Protein AF-A0A7L3HE00-F1 (afdb_monomer)

Radius of gyration: 32.32 Å; Cα contacts (8 Å, |Δi|>4): 26; chains: 1; bounding box: 76×16×96 Å

Mean predicted aligned error: 10.39 Å

pLDDT: mean 85.68, std 17.12, range [41.75, 98.38]

Foldseek 3Di:
DVLVVVVVVLVVVVVVLVVVVVVLVCVVVVVDPCPDDDPVNSVVVVVVSVVVVVVSVVVNVVSVVVVVVVVVVVVVVVVVVVVVVVVVVVVVVVVPPPDDPPPDDDD

Sequence (107 aa):
QAVQRQLEELEERQRALEIFGVELERELRGEADSGTKDENQMLHEWFELVMEKNKLMRYESELLIIAQELELEDHQSRLEQKLREKMAIDGESKGTVCSSPQGQTVP

Organism: NCBI:txid245048

Nearest PDB structures (foldseek):
  6nct-assembly1_B  TM=4.284E-01  e=5.347E+00  Homo sapiens

Secondary structure (DSSP, 8-state):
-HHHHHHHHHHHHHHHHHHHHHHHHHHHTT-SS-TT--HHHHHHHHHHHHHHHHHHHHHHHHHHHHHHHHHHHHHHHHHHHHHHHHHHHHHHHHHSSS---------

InterPro domains:
  IPR022735 bMERB domain [PF12130] (3-94)
  IPR022735 bMERB domain [PS51848] (1-107)
  IPR022735 bMERB domain [SM01203] (1-102)
  IPR050540 F-actin Monooxygenase Mical [PTHR23167] (1-92)

Structure (mmCIF, N/CA/C/O backbone):
data_AF-A0A7L3HE00-F1
#
_entry.id   AF-A0A7L3HE00-F1
#
loop_
_atom_site.group_PDB
_atom_site.id
_atom_site.type_symbol
_atom_site.label_atom_id
_atom_site.label_alt_id
_atom_site.label_comp_id
_atom_site.label_asym_id
_atom_site.label_entity_id
_atom_site.label_seq_id
_atom_site.pdbx_PDB_ins_code
_atom_site.Cartn_x
_atom_site.Cartn_y
_atom_site.Cartn_z
_atom_site.occupancy
_atom_site.B_iso_or_equiv
_atom_site.auth_seq_id
_atom_site.auth_comp_id
_atom_site.auth_asym_id
_atom_site.auth_atom_id
_atom_site.pdbx_PDB_model_num
ATOM 1 N N . GLN A 1 1 ? 0.112 -5.963 -14.434 1.00 73.81 1 GLN A N 1
ATOM 2 C CA . GLN A 1 1 ? -1.277 -6.449 -14.237 1.00 73.81 1 GLN A CA 1
ATOM 3 C C . GLN A 1 1 ? -1.487 -7.092 -12.866 1.00 73.81 1 GLN A C 1
ATOM 5 O O . GLN A 1 1 ? -2.434 -6.705 -12.201 1.00 73.81 1 GLN A O 1
ATOM 10 N N . ALA A 1 2 ? -0.627 -8.012 -12.405 1.00 90.38 2 ALA A N 1
ATOM 11 C CA . ALA A 1 2 ? -0.778 -8.623 -11.075 1.00 90.38 2 ALA A CA 1
ATOM 12 C C . ALA A 1 2 ? -0.530 -7.644 -9.907 1.00 90.38 2 ALA A C 1
ATOM 14 O O . ALA A 1 2 ? -1.353 -7.581 -9.003 1.00 90.38 2 ALA A O 1
ATOM 15 N N . VAL A 1 3 ? 0.541 -6.840 -9.970 1.00 93.31 3 VAL A N 1
ATOM 16 C CA . VAL A 1 3 ? 0.879 -5.851 -8.923 1.00 93.31 3 VAL A CA 1
ATOM 17 C C . VAL A 1 3 ? -0.232 -4.814 -8.747 1.00 93.31 3 VAL A C 1
ATOM 19 O O . VAL A 1 3 ? -0.674 -4.577 -7.633 1.00 93.31 3 VAL A O 1
ATOM 22 N N . GLN A 1 4 ? -0.761 -4.275 -9.852 1.00 93.19 4 GLN A N 1
ATOM 23 C CA . GLN A 1 4 ? -1.864 -3.310 -9.806 1.00 93.19 4 GLN A CA 1
ATOM 24 C C . GLN A 1 4 ? -3.113 -3.885 -9.126 1.00 93.19 4 GLN A C 1
ATOM 26 O O . GLN A 1 4 ? -3.697 -3.243 -8.265 1.00 93.19 4 GLN A O 1
ATOM 31 N N . ARG A 1 5 ? -3.481 -5.128 -9.457 1.00 96.19 5 ARG A N 1
ATOM 32 C CA . ARG A 1 5 ? -4.606 -5.810 -8.810 1.00 96.19 5 ARG A CA 1
ATOM 33 C C . ARG A 1 5 ? -4.373 -6.010 -7.309 1.00 96.19 5 ARG A C 1
ATOM 35 O O . ARG A 1 5 ? -5.309 -5.901 -6.528 1.00 96.19 5 ARG A O 1
ATOM 42 N N . GLN A 1 6 ? -3.143 -6.328 -6.905 1.00 96.69 6 GLN A N 1
ATOM 43 C CA . GLN A 1 6 ? -2.805 -6.485 -5.490 1.00 96.69 6 GLN A CA 1
ATOM 44 C C . GLN A 1 6 ? -2.834 -5.151 -4.737 1.00 96.69 6 GLN A C 1
ATOM 46 O O . GLN A 1 6 ? -3.256 -5.141 -3.586 1.00 96.69 6 GLN A O 1
ATOM 51 N N . LEU A 1 7 ? -2.441 -4.046 -5.378 1.00 96.06 7 LEU A N 1
ATOM 52 C CA . LEU A 1 7 ? -2.584 -2.699 -4.818 1.00 96.06 7 LEU A CA 1
ATOM 53 C C . LEU A 1 7 ? -4.062 -2.320 -4.642 1.00 96.06 7 LEU A C 1
ATOM 55 O O . LEU A 1 7 ? -4.438 -1.858 -3.573 1.00 96.06 7 LEU A O 1
ATOM 59 N N . GLU A 1 8 ? -4.920 -2.604 -5.624 1.00 96.50 8 GLU A N 1
ATOM 60 C CA . GLU A 1 8 ? -6.371 -2.365 -5.513 1.00 96.50 8 GLU A CA 1
ATOM 61 C C . GLU A 1 8 ? -7.002 -3.160 -4.353 1.00 96.50 8 GLU A C 1
ATOM 63 O O . GLU A 1 8 ? -7.756 -2.618 -3.545 1.00 96.50 8 GLU A O 1
ATOM 68 N N . GLU A 1 9 ? -6.650 -4.442 -4.216 1.00 96.81 9 GLU A N 1
ATOM 69 C CA . GLU A 1 9 ? -7.099 -5.284 -3.097 1.00 96.81 9 GLU A CA 1
ATOM 70 C C . GLU A 1 9 ? -6.580 -4.766 -1.743 1.00 96.81 9 GLU A C 1
ATOM 72 O O . GLU A 1 9 ? -7.265 -4.847 -0.719 1.00 96.81 9 GLU A O 1
ATOM 77 N N . LEU A 1 10 ? -5.363 -4.217 -1.724 1.00 97.00 10 LEU A N 1
ATOM 78 C CA . LEU A 1 10 ? -4.770 -3.599 -0.544 1.00 97.00 10 LEU A CA 1
ATOM 79 C C . LEU A 1 10 ? -5.529 -2.327 -0.143 1.00 97.00 10 LEU A C 1
ATOM 81 O O . LEU A 1 10 ? -5.856 -2.179 1.035 1.00 97.00 10 LEU A O 1
ATOM 85 N N . GLU A 1 11 ? -5.885 -1.464 -1.097 1.00 96.12 11 GLU A N 1
ATOM 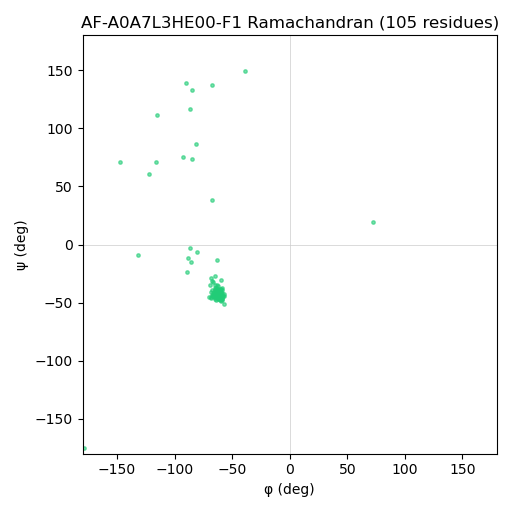86 C CA . GLU A 1 11 ? -6.693 -0.259 -0.861 1.00 96.12 11 GLU A CA 1
ATOM 87 C C . GLU A 1 11 ? -8.088 -0.592 -0.305 1.00 96.12 11 GLU A C 1
ATOM 89 O O . GLU A 1 11 ? -8.617 0.108 0.563 1.00 96.12 11 GLU A O 1
ATOM 94 N N . GLU A 1 12 ? -8.723 -1.664 -0.787 1.00 97.62 12 GLU A N 1
ATOM 95 C CA . GLU A 1 12 ? -9.996 -2.143 -0.233 1.00 97.62 12 GLU A CA 1
ATOM 96 C C . GLU A 1 12 ? -9.849 -2.598 1.224 1.00 97.62 12 GLU A C 1
ATOM 98 O O . GLU A 1 12 ? -10.661 -2.225 2.076 1.00 97.62 12 GLU A O 1
ATOM 103 N N . ARG A 1 13 ? -8.783 -3.343 1.542 1.00 96.50 13 ARG A N 1
ATOM 104 C CA . ARG A 1 13 ? -8.488 -3.759 2.921 1.00 96.50 13 ARG A CA 1
ATOM 105 C C . ARG A 1 13 ? -8.186 -2.574 3.833 1.00 96.50 13 ARG A C 1
ATOM 107 O O . ARG A 1 13 ? -8.701 -2.533 4.947 1.00 96.50 13 ARG A O 1
ATOM 114 N N . GLN A 1 14 ? -7.395 -1.603 3.374 1.00 96.88 14 GLN A N 1
ATOM 115 C CA . GLN A 1 14 ? -7.104 -0.385 4.134 1.00 96.88 14 GLN A CA 1
ATOM 116 C C . GLN A 1 14 ? -8.388 0.387 4.452 1.00 96.88 14 GLN A C 1
ATOM 118 O O . GLN A 1 14 ? -8.602 0.748 5.609 1.00 96.88 14 GLN A O 1
ATOM 123 N N . ARG A 1 15 ? -9.288 0.551 3.470 1.00 97.44 15 ARG A N 1
ATOM 124 C CA . ARG A 1 15 ? -10.601 1.181 3.685 1.00 97.44 15 ARG A CA 1
ATOM 125 C C . ARG A 1 15 ? -11.444 0.438 4.717 1.00 97.44 15 ARG A C 1
ATOM 127 O O . ARG A 1 15 ? -12.030 1.077 5.586 1.00 97.44 15 ARG A O 1
ATOM 134 N N . ALA A 1 16 ? -11.488 -0.892 4.659 1.00 97.12 16 ALA A N 1
ATOM 135 C CA . ALA A 1 16 ? -12.219 -1.690 5.642 1.00 97.12 16 ALA A CA 1
ATOM 136 C C . ALA A 1 16 ? -11.660 -1.511 7.066 1.00 97.12 16 ALA A C 1
ATOM 138 O O . ALA A 1 16 ? -12.427 -1.312 8.008 1.00 97.12 16 ALA A O 1
ATOM 139 N N . LEU A 1 17 ? -10.331 -1.518 7.224 1.00 96.88 17 LEU A N 1
ATOM 140 C CA . LEU A 1 17 ? -9.681 -1.266 8.515 1.00 96.88 17 LEU A CA 1
ATOM 141 C C . LEU A 1 17 ? -9.886 0.166 9.010 1.00 96.88 17 LEU A C 1
ATOM 143 O O . LEU A 1 17 ? -9.934 0.398 10.215 1.00 96.88 17 LEU A O 1
ATOM 147 N N . GLU A 1 18 ? -9.975 1.142 8.112 1.00 96.44 18 GLU A N 1
ATOM 148 C CA . GLU A 1 18 ? -10.252 2.525 8.486 1.00 96.44 18 GLU A CA 1
ATOM 149 C C . GLU A 1 18 ? -11.675 2.693 9.014 1.00 96.44 18 GLU A C 1
ATOM 151 O O . GLU A 1 18 ? -11.848 3.251 10.095 1.00 96.44 18 GLU A O 1
ATOM 156 N N . ILE A 1 19 ? -12.668 2.120 8.328 1.00 96.75 19 ILE A N 1
ATOM 157 C CA . ILE A 1 19 ? -14.058 2.097 8.802 1.00 96.75 19 ILE A CA 1
ATOM 158 C C . ILE A 1 19 ? -14.136 1.429 10.179 1.00 96.75 19 ILE A C 1
ATOM 160 O O . ILE A 1 19 ? -14.659 2.026 11.118 1.00 96.75 19 ILE A O 1
ATOM 164 N N . PHE A 1 20 ? -13.550 0.236 10.320 1.00 95.44 20 PHE A N 1
ATOM 165 C CA . PHE A 1 20 ? -13.516 -0.475 11.599 1.00 95.44 20 PHE A CA 1
ATOM 166 C C . PHE A 1 20 ? -12.819 0.340 12.698 1.00 95.44 20 PHE A C 1
ATOM 168 O O . PHE A 1 20 ? -13.299 0.410 13.825 1.00 95.44 20 PHE A O 1
ATOM 175 N N . GLY A 1 21 ? -11.709 1.005 12.372 1.00 94.88 21 GLY A N 1
ATOM 176 C CA . GLY A 1 21 ? -10.978 1.845 13.317 1.00 94.88 21 GLY A CA 1
ATOM 177 C C . GLY A 1 21 ? -11.779 3.043 13.818 1.00 94.88 21 GLY A C 1
ATOM 178 O O . GLY A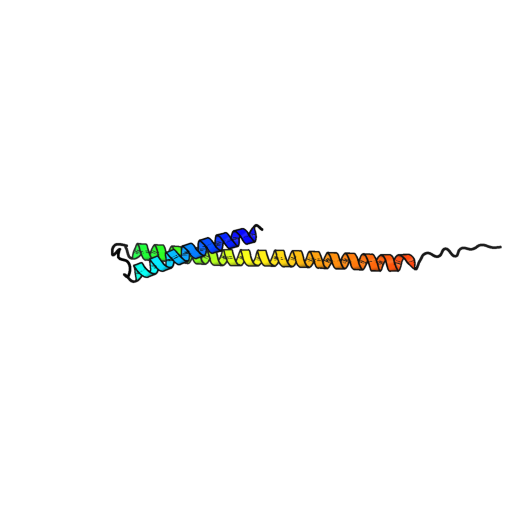 1 21 ? -11.720 3.345 15.007 1.00 94.88 21 GLY A O 1
ATOM 179 N N . VAL A 1 22 ? -12.549 3.695 12.943 1.00 94.81 22 VAL A N 1
ATOM 180 C CA . VAL A 1 22 ? -13.439 4.803 13.327 1.00 94.81 22 VAL A CA 1
ATOM 181 C C . VAL A 1 22 ? -14.565 4.311 14.237 1.00 94.81 22 VAL A C 1
ATOM 183 O O . VAL A 1 22 ? -14.900 4.971 15.219 1.00 94.81 22 VAL A O 1
ATOM 186 N N . GLU A 1 23 ? -15.148 3.147 13.942 1.00 92.38 23 GLU A N 1
ATOM 187 C CA . GLU A 1 23 ? -16.179 2.546 14.795 1.00 92.38 23 GLU A CA 1
ATOM 188 C C . GLU A 1 23 ? -15.634 2.180 16.178 1.00 92.38 23 GLU A C 1
ATOM 190 O O . GLU A 1 23 ? -16.261 2.514 17.185 1.00 92.38 23 GLU A O 1
ATOM 195 N N . LEU A 1 24 ? -14.447 1.571 16.225 1.00 91.44 24 LEU A N 1
ATOM 196 C CA . LEU A 1 24 ? -13.770 1.220 17.469 1.00 91.44 24 LEU A CA 1
ATOM 197 C C . LEU A 1 24 ? -13.401 2.463 18.292 1.00 91.44 24 LEU A C 1
ATOM 199 O O . LEU A 1 24 ? -13.576 2.465 19.508 1.00 91.44 24 LEU A O 1
ATOM 203 N N . GLU A 1 25 ? -12.930 3.540 17.654 1.00 91.62 25 GLU A N 1
ATOM 204 C CA . GLU A 1 25 ? -12.650 4.806 18.342 1.00 91.62 25 GLU A CA 1
ATOM 205 C C . GLU A 1 25 ? -13.923 5.406 18.952 1.00 91.62 25 GLU A C 1
ATOM 207 O O . GLU A 1 25 ? -13.912 5.844 20.104 1.00 91.62 25 GLU A O 1
ATOM 212 N N . ARG A 1 26 ? -15.031 5.399 18.203 1.00 90.31 26 ARG A N 1
ATOM 213 C CA . ARG A 1 26 ? -16.327 5.892 18.683 1.00 90.31 26 ARG A CA 1
ATOM 214 C C . ARG A 1 26 ? -16.808 5.100 19.903 1.00 90.31 26 ARG A C 1
ATOM 216 O O . ARG A 1 26 ? -17.306 5.690 20.860 1.00 90.31 26 ARG A O 1
ATOM 223 N N . GLU A 1 27 ? -16.629 3.780 19.894 1.00 88.12 27 GLU A N 1
ATOM 224 C CA . GLU A 1 27 ? -16.984 2.918 21.027 1.00 88.12 27 GLU A CA 1
ATOM 225 C C . GLU A 1 27 ? -16.078 3.176 22.244 1.00 88.12 27 GLU A C 1
ATOM 227 O O . GLU A 1 27 ? -16.586 3.384 23.345 1.00 88.12 27 GLU A O 1
ATOM 232 N N . LEU A 1 28 ? -14.762 3.316 22.040 1.00 85.19 28 LEU A N 1
ATOM 233 C CA . LEU A 1 28 ? -13.805 3.689 23.093 1.00 85.19 28 LEU A CA 1
ATOM 234 C C . LEU A 1 28 ? -14.101 5.057 23.730 1.00 85.19 28 LEU A C 1
ATOM 236 O O . LEU A 1 28 ? -13.813 5.267 24.908 1.00 85.19 28 LEU A O 1
ATOM 240 N N . ARG A 1 29 ? -14.674 5.998 22.971 1.00 87.31 29 ARG A N 1
ATOM 241 C CA . ARG A 1 29 ? -15.099 7.318 23.473 1.00 87.31 29 ARG A CA 1
ATOM 242 C C . ARG A 1 29 ? -16.446 7.292 24.200 1.00 87.31 29 ARG A C 1
ATOM 244 O O . ARG A 1 29 ? -16.837 8.311 24.767 1.00 87.31 29 ARG A O 1
ATOM 251 N N . GLY A 1 30 ? -17.149 6.158 24.199 1.00 84.38 30 GLY A N 1
ATOM 252 C CA . GLY A 1 30 ? -18.493 6.036 24.764 1.00 84.38 30 GLY A CA 1
ATOM 253 C C . GLY A 1 30 ? -19.573 6.729 23.928 1.00 84.38 30 GLY A C 1
ATOM 254 O O . GLY A 1 30 ? -20.646 7.032 24.439 1.00 84.38 30 GLY A O 1
ATOM 255 N N . GLU A 1 31 ? -19.294 7.003 22.651 1.00 83.00 31 GLU A N 1
ATOM 256 C CA . GLU A 1 31 ? -20.234 7.621 21.705 1.00 83.00 31 GLU A CA 1
ATOM 257 C C . GLU A 1 31 ? -21.126 6.578 21.002 1.00 83.00 31 GLU A C 1
ATOM 259 O O . GLU A 1 31 ? -21.992 6.931 20.202 1.00 83.00 31 GLU A O 1
ATOM 264 N N . ALA A 1 32 ? -20.909 5.287 21.266 1.00 74.94 32 ALA A N 1
ATOM 265 C CA . ALA A 1 32 ? -21.744 4.202 20.769 1.00 74.94 32 ALA A CA 1
ATOM 266 C C . ALA A 1 32 ? -22.889 3.890 21.747 1.00 74.94 32 ALA A C 1
ATOM 268 O O . ALA A 1 32 ? -22.680 3.794 22.955 1.00 74.94 32 ALA A O 1
ATOM 269 N N . ASP A 1 33 ? -24.091 3.647 21.214 1.00 64.94 33 ASP A N 1
ATOM 270 C CA . ASP A 1 33 ? -25.271 3.254 22.003 1.00 64.94 33 ASP A CA 1
ATOM 271 C C . ASP A 1 33 ? -25.094 1.887 22.712 1.00 64.94 33 ASP A C 1
ATOM 273 O O . ASP A 1 33 ? -25.861 1.528 23.609 1.00 64.94 33 ASP A O 1
ATOM 277 N N . SER A 1 34 ? -24.070 1.113 22.329 1.00 61.75 34 SER A N 1
ATOM 278 C CA . SER A 1 34 ? -23.679 -0.171 22.915 1.00 61.75 34 SER A CA 1
ATOM 279 C C . SER A 1 34 ?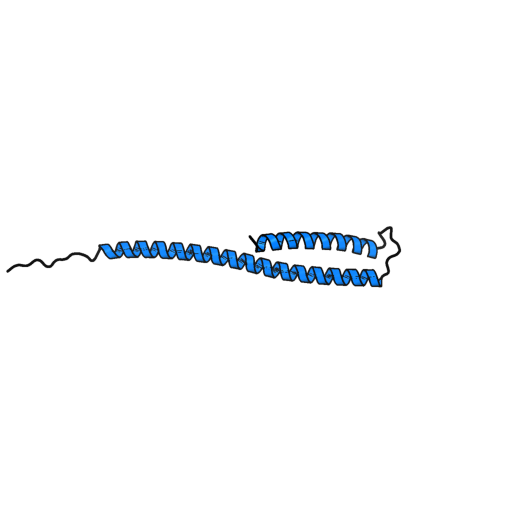 -22.776 0.011 24.137 1.00 61.75 34 SER A C 1
ATOM 281 O O . SER A 1 34 ? -21.586 -0.285 24.108 1.00 61.75 34 SER A O 1
ATOM 283 N N . GLY A 1 35 ? -23.338 0.448 25.263 1.00 58.53 35 GLY A N 1
ATOM 284 C CA . GLY A 1 35 ? -22.625 0.550 26.548 1.00 58.53 35 GLY A CA 1
ATOM 285 C C . GLY A 1 35 ? -22.216 -0.793 27.187 1.00 58.53 35 GLY A C 1
ATOM 286 O O . GLY A 1 35 ? -22.368 -0.953 28.395 1.00 58.53 35 GLY A O 1
ATOM 287 N N . THR A 1 36 ? -21.779 -1.791 26.409 1.00 64.88 36 THR A N 1
ATOM 288 C CA . THR A 1 36 ? -21.666 -3.196 26.852 1.00 64.88 36 THR A CA 1
ATOM 289 C C . THR A 1 36 ? -20.346 -3.898 26.535 1.00 64.88 36 THR A C 1
ATOM 291 O O . THR A 1 36 ? -20.166 -5.027 26.992 1.00 64.88 36 THR A O 1
ATOM 294 N N . LYS A 1 37 ? -19.442 -3.311 25.741 1.00 73.31 37 LYS A N 1
ATOM 295 C CA . LYS A 1 37 ? -18.201 -3.991 25.335 1.00 73.31 37 LYS A CA 1
ATOM 296 C C . LYS A 1 37 ? -17.110 -3.829 26.397 1.00 73.31 37 LYS A C 1
ATOM 298 O O . LYS A 1 37 ? -16.902 -2.736 26.913 1.00 73.31 37 LYS A O 1
ATOM 303 N N . ASP A 1 38 ? -16.442 -4.929 26.741 1.00 85.25 38 ASP A N 1
ATOM 304 C CA . ASP A 1 38 ? -15.378 -4.948 27.750 1.00 85.25 38 ASP A CA 1
ATOM 305 C C . ASP A 1 38 ? -14.144 -4.162 27.273 1.00 85.25 38 ASP A C 1
ATOM 307 O O . ASP A 1 38 ? -13.717 -4.300 26.123 1.00 85.25 38 ASP A O 1
ATOM 311 N N . GLU A 1 39 ? -13.538 -3.362 28.155 1.00 83.12 39 GLU A N 1
ATOM 312 C CA . GLU A 1 39 ? -12.374 -2.528 27.817 1.00 83.12 39 GLU A CA 1
ATOM 313 C C . GLU A 1 39 ? -11.192 -3.367 27.319 1.00 83.12 39 GLU A C 1
ATOM 315 O O . GLU A 1 39 ? -10.534 -2.993 26.346 1.00 83.12 39 GLU A O 1
ATOM 320 N N . ASN A 1 40 ? -10.950 -4.541 27.916 1.00 88.00 40 ASN A N 1
ATOM 321 C CA . ASN A 1 40 ? -9.887 -5.434 27.450 1.00 88.00 40 ASN A CA 1
ATOM 322 C C . ASN A 1 40 ? -10.165 -5.975 26.044 1.00 88.00 40 ASN A C 1
ATOM 324 O O . ASN A 1 40 ? -9.230 -6.153 25.263 1.00 88.00 40 ASN A O 1
ATOM 328 N N . GLN A 1 41 ? -11.432 -6.220 25.703 1.00 90.31 41 GLN A N 1
ATOM 329 C CA . GLN A 1 41 ? -11.809 -6.653 24.362 1.00 90.31 41 GLN A CA 1
ATOM 330 C C . GLN A 1 41 ? -11.557 -5.544 23.335 1.00 90.31 41 GLN A C 1
ATOM 332 O O . GLN A 1 41 ? -10.978 -5.811 22.284 1.00 90.31 41 GLN A O 1
ATOM 337 N N . MET A 1 42 ? -11.907 -4.297 23.660 1.00 88.69 42 MET A N 1
ATOM 338 C CA . MET A 1 42 ? -11.641 -3.149 22.786 1.00 88.69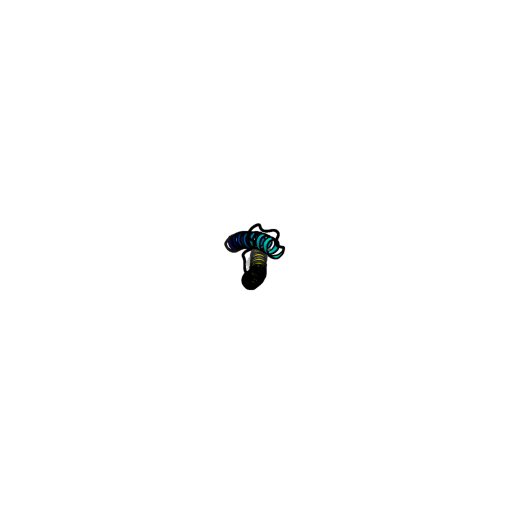 42 MET A CA 1
ATOM 339 C C . MET A 1 42 ? -10.140 -2.896 22.597 1.00 88.69 42 MET A C 1
ATOM 341 O O . MET A 1 42 ? -9.691 -2.628 21.485 1.00 88.69 42 MET A O 1
ATOM 345 N N . LEU A 1 43 ? -9.337 -3.029 23.658 1.00 90.12 43 LEU A N 1
ATOM 346 C CA . LEU A 1 43 ? -7.879 -2.914 23.565 1.00 90.12 43 LEU A CA 1
ATOM 347 C C . LEU A 1 43 ? -7.263 -4.028 22.712 1.00 90.12 43 LEU A C 1
ATO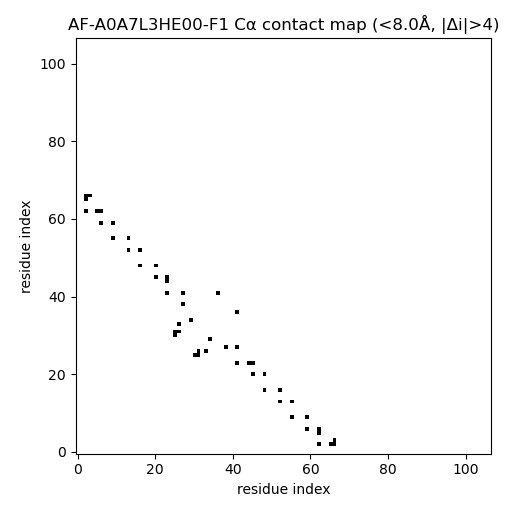M 349 O O . LEU A 1 43 ? -6.323 -3.773 21.958 1.00 90.12 43 LEU A O 1
ATOM 353 N N . HIS A 1 44 ? -7.791 -5.249 22.806 1.00 93.38 44 HIS A N 1
ATOM 354 C CA . HIS A 1 44 ? -7.355 -6.350 21.955 1.00 93.38 44 HIS A CA 1
ATOM 355 C C . HIS A 1 44 ? -7.674 -6.076 20.480 1.00 93.38 44 HIS A C 1
ATOM 357 O O . HIS A 1 44 ? -6.783 -6.167 19.640 1.00 93.38 44 HIS A O 1
ATOM 363 N N . GLU A 1 45 ? -8.902 -5.651 20.169 1.00 94.25 45 GLU A N 1
ATOM 364 C CA . GLU A 1 45 ? -9.302 -5.259 18.810 1.00 94.25 45 GLU A CA 1
ATOM 365 C C . GLU A 1 45 ? -8.456 -4.101 18.266 1.00 94.25 45 GLU A C 1
ATOM 367 O O . GLU A 1 45 ? -8.067 -4.104 17.097 1.00 94.25 45 GLU A O 1
ATOM 372 N N . TRP A 1 46 ? -8.111 -3.136 19.118 1.00 93.38 46 TRP A N 1
ATOM 373 C CA . TRP A 1 46 ? -7.222 -2.038 18.753 1.00 93.38 46 TRP A CA 1
ATOM 374 C C . TRP A 1 46 ? -5.812 -2.535 18.422 1.00 93.38 46 TRP A C 1
ATOM 376 O O . TRP A 1 46 ? -5.217 -2.099 17.435 1.00 93.38 46 TRP A O 1
ATOM 386 N N . PHE A 1 47 ? -5.277 -3.469 19.212 1.00 95.62 47 PHE A N 1
ATOM 387 C CA . PHE A 1 47 ? -3.961 -4.047 18.957 1.00 95.62 47 PHE A CA 1
ATOM 388 C C . PHE A 1 47 ? -3.932 -4.810 17.628 1.00 95.62 47 PHE A C 1
ATOM 390 O O . PHE A 1 47 ? -3.027 -4.592 16.821 1.00 95.62 47 PHE A O 1
ATOM 397 N N . GLU A 1 48 ? -4.947 -5.632 17.361 1.00 96.50 48 GLU A N 1
ATOM 398 C CA . GLU A 1 48 ? -5.093 -6.343 16.086 1.00 96.50 48 GLU A CA 1
ATOM 399 C C . GLU A 1 48 ? -5.203 -5.369 14.905 1.00 96.50 48 GLU A C 1
ATOM 401 O O . GLU A 1 48 ? -4.516 -5.535 13.895 1.00 96.50 48 GLU A O 1
ATOM 406 N N . LEU A 1 49 ? -5.981 -4.291 15.047 1.00 96.62 49 LEU A N 1
ATOM 407 C CA . LEU A 1 49 ? -6.090 -3.243 14.033 1.00 96.62 49 LEU A CA 1
ATOM 408 C C . LEU A 1 49 ? -4.734 -2.589 13.730 1.00 96.62 49 LEU A C 1
ATOM 410 O O . LEU A 1 49 ? -4.376 -2.402 12.565 1.00 96.62 49 LEU A O 1
ATOM 414 N N . VAL A 1 50 ? -3.967 -2.233 14.764 1.00 96.31 50 VAL A N 1
ATOM 415 C CA . VAL A 1 50 ? -2.633 -1.635 14.608 1.00 96.31 50 VAL A CA 1
ATOM 416 C C . VAL A 1 50 ? -1.668 -2.617 13.947 1.00 96.31 50 VAL A C 1
ATOM 418 O O . VAL A 1 50 ? -0.895 -2.224 13.068 1.00 96.31 50 VAL A O 1
ATOM 421 N N . MET A 1 51 ? -1.703 -3.889 14.339 1.00 97.56 51 MET A N 1
ATOM 422 C CA . MET A 1 51 ? -0.869 -4.937 13.751 1.00 97.56 51 MET A CA 1
ATOM 423 C C . MET A 1 51 ? -1.183 -5.140 12.267 1.00 97.56 51 MET A C 1
ATOM 425 O O . MET A 1 51 ? -0.261 -5.143 11.445 1.00 97.56 51 MET A O 1
ATOM 429 N N . GLU A 1 52 ? -2.462 -5.228 11.904 1.00 97.44 52 GLU A N 1
ATOM 430 C CA . GLU A 1 52 ? -2.864 -5.419 10.511 1.00 97.44 52 GLU A CA 1
ATOM 431 C C . GLU A 1 52 ? -2.558 -4.176 9.664 1.00 97.44 52 GLU A C 1
ATOM 433 O O . GLU A 1 52 ? -1.996 -4.307 8.576 1.00 97.44 52 GLU A O 1
ATOM 438 N N . LYS A 1 53 ? -2.788 -2.956 10.177 1.00 96.00 53 LYS A N 1
ATOM 439 C CA . LYS A 1 53 ? -2.363 -1.720 9.491 1.00 96.00 53 LYS A CA 1
ATOM 440 C C . LYS A 1 53 ? -0.855 -1.706 9.226 1.00 96.00 53 LYS A C 1
ATOM 442 O O . LYS A 1 53 ? -0.432 -1.388 8.117 1.00 96.00 53 LYS A O 1
ATOM 447 N N . ASN A 1 54 ? -0.035 -2.095 10.205 1.00 96.94 54 ASN A N 1
ATOM 448 C CA . ASN A 1 54 ? 1.417 -2.185 10.026 1.00 96.94 54 ASN A CA 1
ATOM 449 C C . ASN A 1 54 ? 1.816 -3.208 8.958 1.00 96.94 54 ASN A C 1
ATOM 451 O O . ASN A 1 54 ? 2.728 -2.956 8.168 1.00 96.94 54 ASN A O 1
ATOM 455 N N . LYS A 1 55 ? 1.142 -4.358 8.921 1.00 97.31 55 LYS A N 1
ATOM 456 C CA . LYS A 1 55 ? 1.375 -5.389 7.909 1.00 97.31 55 LYS A CA 1
ATOM 457 C C . LYS A 1 55 ? 1.006 -4.895 6.511 1.00 97.31 55 LYS A C 1
ATOM 459 O O . LYS A 1 55 ? 1.799 -5.084 5.590 1.00 97.31 55 LYS A O 1
ATOM 464 N N . LEU A 1 56 ? -0.138 -4.224 6.361 1.00 96.62 56 LEU A N 1
ATOM 465 C CA . L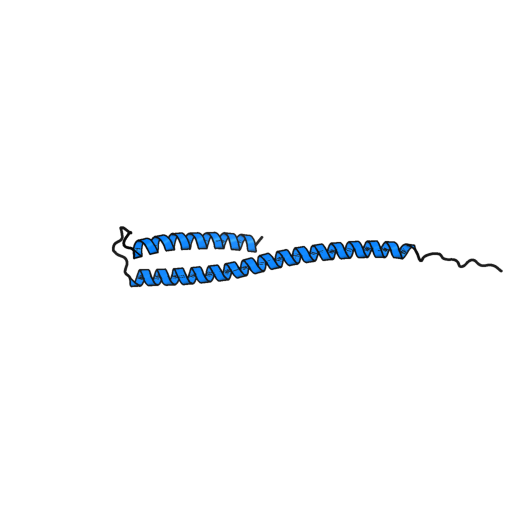EU A 1 56 ? -0.549 -3.647 5.081 1.00 96.62 56 LEU A CA 1
ATOM 466 C C . LEU A 1 56 ? 0.424 -2.570 4.600 1.00 96.62 56 LEU A C 1
ATOM 468 O O . LEU A 1 56 ? 0.803 -2.613 3.439 1.00 96.62 56 LEU A O 1
ATOM 472 N N . MET A 1 57 ? 0.901 -1.674 5.473 1.00 96.12 57 MET A N 1
ATOM 473 C CA . MET A 1 57 ? 1.891 -0.654 5.083 1.00 96.12 57 MET A CA 1
ATOM 474 C C . MET A 1 57 ? 3.198 -1.266 4.559 1.00 96.12 57 MET A C 1
ATOM 476 O O . MET A 1 57 ? 3.779 -0.779 3.587 1.00 96.12 57 MET A O 1
ATOM 480 N N . ARG A 1 58 ? 3.679 -2.345 5.193 1.00 97.69 58 ARG A N 1
ATOM 481 C CA . ARG A 1 58 ? 4.870 -3.063 4.711 1.00 97.69 58 ARG A CA 1
ATOM 482 C C . ARG A 1 58 ? 4.616 -3.691 3.348 1.00 97.69 58 ARG A C 1
ATOM 484 O O . ARG A 1 58 ? 5.424 -3.513 2.445 1.00 97.69 58 ARG A O 1
ATOM 491 N N . TYR A 1 59 ? 3.483 -4.368 3.201 1.00 97.69 59 TYR A N 1
ATOM 492 C CA . TYR A 1 59 ? 3.132 -5.030 1.953 1.00 97.69 59 TYR A CA 1
ATOM 493 C C . TYR A 1 59 ? 2.925 -4.031 0.804 1.00 97.69 59 TYR A C 1
ATOM 495 O O . TYR A 1 59 ? 3.401 -4.255 -0.302 1.00 97.69 59 TYR A O 1
ATOM 503 N N . GLU A 1 60 ? 2.304 -2.884 1.072 1.00 97.12 60 GLU A N 1
ATOM 504 C CA . GLU A 1 60 ? 2.170 -1.787 0.110 1.00 97.12 60 GLU A CA 1
ATOM 505 C C . GLU A 1 60 ? 3.536 -1.285 -0.359 1.00 97.12 60 GLU A C 1
ATOM 507 O O . GLU A 1 60 ? 3.776 -1.165 -1.559 1.00 97.12 60 GLU A O 1
ATOM 512 N N . SER A 1 61 ? 4.463 -1.068 0.580 1.00 97.25 61 SER A N 1
ATOM 513 C CA . SER A 1 61 ? 5.828 -0.640 0.259 1.00 97.25 61 SER A CA 1
ATOM 514 C C . SER A 1 61 ? 6.541 -1.646 -0.650 1.00 97.25 61 SER A C 1
ATOM 516 O O . SER A 1 61 ? 7.188 -1.250 -1.617 1.00 97.25 61 SER A O 1
ATOM 518 N N . GLU A 1 62 ? 6.403 -2.945 -0.372 1.00 97.69 62 GLU A N 1
ATOM 519 C CA . GLU A 1 62 ? 6.959 -4.013 -1.211 1.00 97.69 62 GLU A CA 1
ATOM 520 C C . GLU A 1 62 ? 6.369 -3.984 -2.629 1.00 97.69 62 GLU A C 1
ATOM 522 O O . GLU A 1 62 ? 7.113 -4.028 -3.609 1.00 97.69 62 GLU A O 1
ATOM 527 N N . LEU A 1 63 ? 5.046 -3.848 -2.756 1.00 97.50 63 LEU A N 1
ATOM 528 C CA . LEU A 1 63 ? 4.376 -3.783 -4.057 1.00 97.50 63 LEU A CA 1
ATOM 529 C C . LEU A 1 63 ? 4.790 -2.556 -4.874 1.00 97.50 63 LEU A C 1
ATOM 531 O O . LEU A 1 63 ? 4.982 -2.673 -6.085 1.00 97.50 63 LEU A O 1
ATOM 535 N N . LEU A 1 64 ? 4.955 -1.398 -4.231 1.00 96.38 64 LEU A N 1
ATOM 536 C CA . LEU A 1 64 ? 5.410 -0.176 -4.895 1.00 96.38 64 LEU A CA 1
ATOM 537 C C . LEU A 1 64 ? 6.844 -0.310 -5.421 1.00 96.38 64 LEU A C 1
ATOM 539 O O . LEU A 1 64 ? 7.123 0.127 -6.537 1.00 96.38 64 LEU A O 1
ATOM 543 N N . ILE A 1 65 ? 7.731 -0.963 -4.664 1.00 97.69 65 ILE A N 1
ATOM 544 C CA . ILE A 1 65 ? 9.099 -1.256 -5.119 1.00 97.69 65 ILE A CA 1
ATOM 545 C C . ILE A 1 65 ? 9.066 -2.154 -6.358 1.00 97.69 65 ILE A C 1
ATOM 547 O O . ILE A 1 65 ? 9.716 -1.841 -7.352 1.00 97.69 65 ILE A O 1
ATOM 551 N N . ILE A 1 66 ? 8.271 -3.228 -6.335 1.00 97.12 66 ILE A N 1
ATOM 552 C CA . ILE A 1 66 ? 8.148 -4.151 -7.474 1.00 97.12 66 ILE A CA 1
ATOM 553 C C . ILE A 1 66 ? 7.564 -3.433 -8.698 1.00 97.12 66 ILE A C 1
ATOM 555 O O . ILE A 1 66 ? 8.034 -3.629 -9.817 1.00 97.12 66 ILE A O 1
ATOM 559 N N . ALA A 1 67 ? 6.544 -2.589 -8.515 1.00 96.00 67 ALA A N 1
ATOM 560 C CA . ALA A 1 67 ? 5.986 -1.789 -9.604 1.00 96.00 67 ALA A CA 1
ATOM 561 C C . ALA A 1 67 ? 7.054 -0.896 -10.252 1.00 96.00 67 ALA A C 1
ATOM 563 O O . ALA A 1 67 ? 7.142 -0.840 -11.480 1.00 96.00 67 ALA A O 1
ATOM 564 N N . GLN A 1 68 ? 7.878 -0.241 -9.432 1.00 97.06 68 GLN A N 1
ATOM 565 C CA . GLN A 1 68 ? 8.951 0.619 -9.914 1.00 97.06 68 GLN A CA 1
ATOM 566 C C . GLN A 1 68 ? 10.062 -0.175 -10.619 1.00 97.06 68 GLN A C 1
ATOM 568 O O . GLN A 1 68 ? 10.569 0.269 -11.648 1.00 97.06 68 GLN A O 1
ATOM 573 N N . GLU A 1 69 ? 10.422 -1.354 -10.109 1.00 97.56 69 GLU A N 1
ATOM 574 C CA . GLU A 1 69 ? 11.396 -2.250 -10.744 1.00 97.56 69 GLU A CA 1
ATOM 575 C C . GLU A 1 69 ? 10.935 -2.669 -12.147 1.00 97.56 69 GLU A C 1
ATOM 577 O O . GLU A 1 69 ? 11.680 -2.505 -13.112 1.00 97.56 69 GLU A O 1
ATOM 582 N N . LEU A 1 70 ? 9.672 -3.084 -12.294 1.00 96.56 70 LEU A N 1
ATOM 583 C CA . LEU A 1 70 ? 9.095 -3.452 -13.592 1.00 96.56 70 LEU A CA 1
ATOM 584 C C . LEU A 1 70 ? 9.092 -2.288 -14.598 1.00 96.56 70 LEU A C 1
ATOM 586 O O . LEU A 1 70 ? 9.326 -2.496 -15.790 1.00 96.56 70 LEU A O 1
ATOM 590 N N . GLU A 1 71 ? 8.821 -1.060 -14.144 1.00 96.50 71 GLU A N 1
ATOM 591 C CA . GLU A 1 71 ? 8.872 0.128 -15.005 1.00 96.50 71 GLU A CA 1
ATOM 592 C C . GLU A 1 71 ? 10.303 0.416 -15.483 1.00 96.50 71 GLU A C 1
ATOM 594 O O . GLU A 1 71 ? 10.526 0.699 -16.665 1.00 96.50 71 GLU A O 1
ATOM 599 N N . LEU A 1 72 ? 11.284 0.302 -14.583 1.00 98.38 72 LEU A N 1
ATOM 600 C CA . LEU A 1 72 ? 12.696 0.484 -14.915 1.00 98.38 72 LEU A CA 1
ATOM 601 C C . LEU A 1 72 ? 13.194 -0.585 -15.895 1.00 98.38 72 LEU A C 1
ATOM 603 O O . LEU A 1 72 ? 13.912 -0.249 -16.839 1.00 98.38 72 LEU A O 1
ATOM 607 N N . GLU A 1 73 ? 12.792 -1.844 -15.726 1.00 97.88 73 GLU A N 1
ATOM 608 C CA . GLU A 1 73 ? 13.128 -2.939 -16.645 1.00 97.88 73 GLU A CA 1
ATOM 609 C C . GLU A 1 73 ? 12.549 -2.726 -18.053 1.00 97.88 73 GLU A C 1
ATOM 611 O O . GLU A 1 73 ? 13.250 -2.929 -19.054 1.00 97.88 73 GLU A O 1
ATOM 616 N N . ASP A 1 74 ? 11.294 -2.272 -18.161 1.00 97.69 74 ASP A N 1
ATOM 617 C CA . ASP A 1 74 ? 10.680 -1.922 -19.450 1.00 97.69 74 ASP A CA 1
ATOM 618 C C . ASP A 1 74 ? 11.417 -0.744 -20.102 1.00 97.69 74 ASP A C 1
ATOM 620 O O . ASP A 1 74 ? 11.747 -0.783 -21.294 1.00 97.69 74 ASP A O 1
ATOM 624 N N . HIS A 1 75 ? 11.752 0.285 -19.318 1.00 98.12 75 HIS A N 1
ATOM 625 C CA . HIS A 1 75 ? 12.508 1.430 -19.811 1.00 98.12 75 HIS A CA 1
ATOM 626 C C . HIS A 1 75 ? 13.888 1.018 -20.337 1.00 98.12 75 HIS A C 1
ATOM 628 O O . HIS A 1 75 ? 14.259 1.380 -21.460 1.00 98.12 75 HIS A O 1
ATOM 634 N N . GLN A 1 76 ? 14.620 0.216 -19.562 1.00 98.12 76 GLN A N 1
ATOM 635 C CA . GLN A 1 76 ? 15.922 -0.321 -19.941 1.00 98.12 76 GLN A CA 1
ATOM 636 C C . GLN A 1 76 ? 15.822 -1.140 -21.232 1.00 98.12 76 GLN A C 1
ATOM 638 O O . GLN A 1 76 ? 16.564 -0.887 -22.184 1.00 98.12 76 GLN A O 1
ATOM 643 N N . SER A 1 77 ? 14.848 -2.047 -21.322 1.00 98.25 77 SER A N 1
ATOM 644 C CA . SER A 1 77 ? 14.622 -2.884 -22.507 1.00 98.25 77 SER A CA 1
ATOM 645 C C . SER A 1 77 ? 14.397 -2.050 -23.774 1.00 98.25 77 SER A C 1
ATOM 647 O O . SER A 1 77 ? 14.973 -2.333 -24.831 1.00 98.25 77 SER A O 1
ATOM 649 N N . ARG A 1 78 ? 13.611 -0.968 -23.674 1.00 98.06 78 ARG A N 1
ATOM 650 C CA . ARG A 1 78 ? 13.371 -0.031 -24.786 1.00 98.06 78 ARG A CA 1
ATOM 651 C C . ARG A 1 78 ? 14.627 0.735 -25.186 1.00 98.06 78 ARG A C 1
ATOM 653 O O . ARG A 1 78 ? 14.854 0.949 -26.378 1.00 98.06 78 ARG A O 1
ATOM 660 N N . LEU A 1 79 ? 15.419 1.196 -24.219 1.00 98.12 79 LEU A N 1
ATOM 661 C CA . LEU A 1 79 ? 16.668 1.907 -24.497 1.00 98.12 79 LEU A CA 1
ATOM 662 C C . LEU A 1 79 ? 17.687 0.995 -25.184 1.00 98.12 79 LEU A C 1
ATOM 664 O O . LEU A 1 79 ? 18.294 1.397 -26.178 1.00 98.12 79 LEU A O 1
ATOM 668 N N . GLU A 1 80 ? 17.829 -0.242 -24.716 1.00 97.69 80 GLU A N 1
ATOM 669 C CA . GLU A 1 80 ? 18.722 -1.222 -25.328 1.00 97.69 80 GLU A CA 1
ATOM 670 C C . GLU A 1 80 ? 18.311 -1.582 -26.752 1.00 97.69 80 GLU A C 1
ATOM 672 O O . GLU A 1 80 ? 19.166 -1.705 -27.630 1.00 97.69 80 GLU A O 1
ATOM 677 N N . GLN A 1 81 ? 17.008 -1.722 -27.009 1.00 97.19 81 GLN A N 1
ATOM 678 C CA . GLN A 1 81 ? 16.512 -1.946 -28.362 1.00 97.19 81 GLN A CA 1
ATOM 679 C C . GLN A 1 81 ? 16.896 -0.789 -29.293 1.00 97.19 81 GLN A C 1
ATOM 681 O O . GLN A 1 81 ? 17.488 -1.028 -30.345 1.00 97.19 81 GLN A O 1
ATOM 686 N N . LYS A 1 82 ? 16.661 0.460 -28.872 1.00 96.94 82 LYS A N 1
ATOM 687 C CA . LYS A 1 82 ? 17.060 1.650 -29.645 1.00 96.94 82 LYS A CA 1
ATOM 688 C C . LYS A 1 82 ? 18.566 1.697 -29.897 1.00 96.94 82 LYS A C 1
ATOM 690 O O . LYS A 1 82 ? 19.000 2.133 -30.961 1.00 96.94 82 LYS A O 1
ATOM 695 N N . LEU A 1 83 ? 19.373 1.279 -28.922 1.00 95.38 83 LEU A N 1
ATOM 696 C CA . LEU A 1 83 ? 20.824 1.219 -29.075 1.00 95.38 83 LEU A CA 1
ATOM 697 C C . LEU A 1 83 ? 21.233 0.169 -30.118 1.00 95.38 83 LEU A C 1
ATOM 699 O O . LEU A 1 83 ? 22.049 0.473 -30.988 1.00 95.38 83 LEU A O 1
ATOM 703 N N . ARG A 1 84 ? 20.644 -1.034 -30.069 1.00 95.75 84 ARG A N 1
ATOM 704 C CA . ARG A 1 84 ? 20.889 -2.102 -31.055 1.00 95.75 84 ARG A CA 1
ATOM 705 C C . ARG A 1 84 ? 20.521 -1.663 -32.471 1.00 95.75 84 ARG A C 1
ATOM 707 O O . ARG A 1 84 ? 21.311 -1.871 -33.385 1.00 95.75 84 ARG A O 1
ATOM 714 N N . GLU A 1 85 ? 19.369 -1.018 -32.638 1.00 95.38 85 GLU A N 1
ATOM 715 C CA . GLU A 1 85 ? 18.909 -0.495 -33.931 1.00 95.38 85 GLU A CA 1
ATOM 716 C C . GLU A 1 85 ? 19.889 0.539 -34.508 1.00 95.38 85 GLU A C 1
ATOM 718 O O . GLU A 1 85 ? 20.282 0.432 -35.668 1.00 95.38 85 GLU A O 1
ATOM 723 N N . LYS A 1 86 ? 20.366 1.491 -33.694 1.00 93.62 86 LYS A N 1
ATOM 724 C CA . LYS A 1 86 ? 21.372 2.478 -34.129 1.00 93.62 86 LYS A CA 1
ATOM 725 C C . LYS A 1 86 ? 22.702 1.834 -34.519 1.00 93.62 86 LYS A C 1
ATOM 727 O O . LYS A 1 86 ? 23.255 2.157 -35.563 1.00 93.62 86 LYS A O 1
ATOM 732 N N . MET A 1 87 ? 23.189 0.897 -33.707 1.00 90.62 87 MET A N 1
ATOM 733 C CA . MET A 1 87 ? 24.438 0.174 -33.973 1.00 90.62 87 MET A CA 1
ATOM 734 C C . MET A 1 87 ? 24.366 -0.656 -35.262 1.00 90.62 87 MET A C 1
ATOM 736 O O . MET A 1 87 ? 25.362 -0.752 -35.977 1.00 90.62 87 MET A O 1
ATOM 740 N N . ALA A 1 88 ? 23.205 -1.239 -35.579 1.00 89.44 88 ALA A N 1
ATOM 741 C CA . ALA A 1 88 ? 22.996 -1.962 -36.831 1.00 89.44 88 ALA A CA 1
ATOM 742 C C . ALA A 1 88 ? 23.089 -1.028 -38.052 1.00 89.44 88 ALA A C 1
ATOM 744 O O . ALA A 1 88 ? 23.805 -1.338 -39.003 1.00 89.44 88 ALA A O 1
ATOM 745 N N . ILE A 1 89 ? 22.458 0.149 -37.985 1.00 80.56 89 ILE A N 1
ATOM 746 C CA . ILE A 1 89 ? 22.491 1.168 -39.051 1.00 80.56 89 ILE A CA 1
ATOM 747 C C . ILE A 1 89 ? 23.918 1.709 -39.258 1.00 80.56 89 ILE A C 1
ATOM 749 O O . ILE A 1 89 ? 24.392 1.837 -40.392 1.00 80.56 89 ILE A O 1
ATOM 753 N N . ASP A 1 90 ? 24.640 1.986 -38.170 1.00 72.56 90 ASP A N 1
ATOM 754 C CA . ASP A 1 90 ? 26.031 2.451 -38.223 1.00 72.56 90 ASP A CA 1
ATOM 755 C C . ASP A 1 90 ? 26.986 1.362 -38.756 1.00 72.56 90 ASP A C 1
ATOM 757 O O . ASP A 1 90 ? 27.985 1.666 -39.417 1.00 72.56 90 ASP A O 1
ATOM 761 N N . GLY A 1 91 ? 26.674 0.086 -38.501 1.00 62.41 91 GLY A N 1
ATOM 762 C CA . GLY A 1 91 ? 27.393 -1.075 -39.027 1.00 62.41 91 GLY A CA 1
ATOM 763 C C . GLY A 1 91 ? 27.196 -1.274 -40.533 1.00 62.41 91 GLY A C 1
ATOM 764 O O . GLY A 1 91 ? 28.176 -1.460 -41.257 1.00 62.41 91 GLY A O 1
ATOM 765 N N . GLU A 1 92 ? 25.962 -1.161 -41.028 1.00 57.25 92 GLU A N 1
ATOM 766 C CA . GLU A 1 92 ? 25.649 -1.227 -42.465 1.00 57.25 92 GLU A CA 1
ATOM 767 C C . GLU A 1 92 ? 26.278 -0.062 -43.240 1.00 57.25 92 GLU A C 1
ATOM 769 O O . GLU A 1 92 ? 26.836 -0.260 -44.319 1.00 57.25 92 GLU A O 1
ATOM 774 N N . SER A 1 93 ? 26.309 1.135 -42.648 1.00 54.28 93 SER A N 1
ATOM 775 C CA . SER A 1 93 ? 26.953 2.320 -43.236 1.00 54.28 93 SER A CA 1
ATOM 776 C C . SER A 1 93 ? 28.477 2.166 -43.383 1.00 54.28 93 SER A C 1
ATOM 778 O O . SER A 1 93 ? 29.082 2.762 -44.276 1.00 54.28 93 SER A O 1
ATOM 780 N N . LYS A 1 94 ? 29.115 1.345 -42.535 1.00 53.53 94 LYS A N 1
ATOM 781 C CA . LYS A 1 94 ? 30.554 1.031 -42.606 1.00 53.53 94 LYS A CA 1
ATOM 782 C C . LYS A 1 94 ? 30.879 -0.170 -43.501 1.00 53.53 94 LYS A C 1
ATOM 784 O O . LYS A 1 94 ? 31.994 -0.234 -44.017 1.00 53.53 94 LYS A O 1
ATOM 789 N N . GLY A 1 95 ? 29.934 -1.085 -43.724 1.00 48.72 95 GLY A N 1
ATOM 790 C CA . GLY A 1 95 ? 30.116 -2.256 -44.592 1.00 48.72 95 GLY A CA 1
ATOM 791 C C . GLY A 1 95 ? 30.245 -1.918 -46.082 1.00 48.72 95 GLY A C 1
ATOM 792 O O . GLY A 1 95 ? 30.946 -2.612 -46.815 1.00 48.72 95 GLY A O 1
ATOM 793 N N . THR A 1 96 ? 29.642 -0.817 -46.533 1.00 45.09 96 THR A N 1
ATOM 794 C CA . THR A 1 96 ? 29.576 -0.469 -47.965 1.00 45.09 96 THR A CA 1
ATOM 795 C C .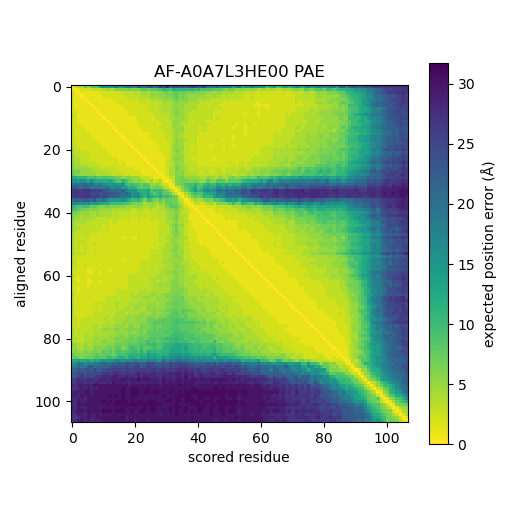 THR A 1 96 ? 30.806 0.292 -48.480 1.00 45.09 96 THR A C 1
ATOM 797 O O . THR A 1 96 ? 31.017 0.372 -49.687 1.00 45.09 96 THR A O 1
ATOM 800 N N . VAL A 1 97 ? 31.659 0.832 -47.599 1.00 50.66 97 VAL A N 1
ATOM 801 C CA . VAL A 1 97 ? 32.823 1.653 -48.005 1.00 50.66 97 VAL A CA 1
ATOM 802 C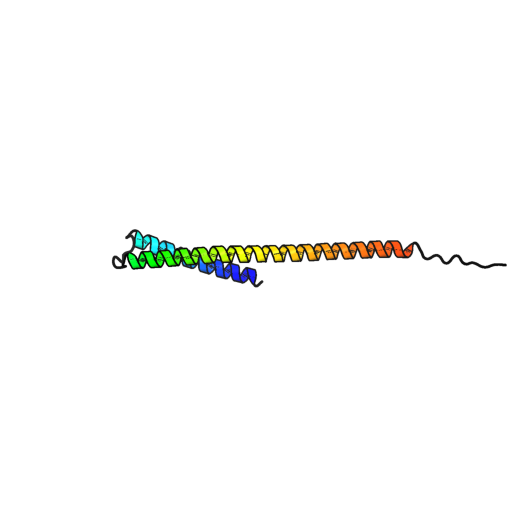 C . VAL A 1 97 ? 34.089 0.815 -48.274 1.00 50.66 97 VAL A C 1
ATOM 804 O O . VAL A 1 97 ? 35.031 1.313 -48.884 1.00 50.66 97 VAL A O 1
ATOM 807 N N . CYS A 1 98 ? 34.123 -0.476 -47.917 1.00 49.56 98 CYS A N 1
ATOM 808 C CA . CYS A 1 98 ? 35.297 -1.338 -48.130 1.00 49.56 98 CYS A CA 1
ATOM 809 C C . CYS A 1 98 ? 34.977 -2.580 -48.977 1.00 49.56 98 CYS A C 1
ATOM 811 O O . CYS A 1 98 ? 35.113 -3.719 -48.539 1.00 49.56 98 CYS A O 1
ATOM 813 N N . SER A 1 99 ? 34.522 -2.375 -50.211 1.00 49.25 99 SER A N 1
ATOM 814 C CA . SER A 1 99 ? 34.409 -3.447 -51.210 1.00 49.25 99 SER A CA 1
ATOM 815 C C . SER A 1 99 ? 34.649 -2.888 -52.610 1.00 49.25 99 SER A C 1
ATOM 817 O O . SER A 1 99 ? 33.734 -2.742 -53.411 1.00 49.25 99 SER A O 1
ATOM 819 N N . SER A 1 100 ? 35.899 -2.534 -52.911 1.00 48.06 100 SER A N 1
ATOM 820 C CA . SER A 1 100 ? 36.355 -2.340 -54.291 1.00 48.06 100 SER A CA 1
ATOM 821 C C . SER A 1 100 ? 37.418 -3.391 -54.611 1.00 48.06 100 SER A C 1
ATOM 823 O O . SER A 1 100 ? 38.511 -3.324 -54.049 1.00 48.06 100 SER A O 1
ATOM 825 N N . PRO A 1 101 ? 37.141 -4.361 -55.502 1.00 57.06 101 PRO A N 1
ATOM 826 C CA . PRO A 1 101 ? 38.153 -5.273 -56.003 1.00 57.06 101 PRO A CA 1
ATOM 827 C C . PRO A 1 101 ? 38.920 -4.564 -57.125 1.00 57.06 101 PRO A C 1
ATOM 829 O O . PRO A 1 101 ? 38.578 -4.684 -58.297 1.00 57.06 101 PRO A O 1
ATOM 832 N N . GLN A 1 102 ? 39.958 -3.799 -56.785 1.00 48.09 102 GLN A N 1
ATOM 833 C CA . GLN A 1 102 ? 40.938 -3.362 -57.785 1.00 48.09 102 GLN A CA 1
ATOM 834 C C . GLN A 1 102 ? 42.100 -4.350 -57.831 1.00 48.09 102 GLN A C 1
ATOM 836 O O . GLN A 1 102 ? 43.187 -4.107 -57.323 1.00 48.09 102 GLN A O 1
ATOM 841 N N . GLY A 1 103 ? 41.823 -5.495 -58.449 1.00 52.75 103 GLY A N 1
ATOM 842 C CA . GLY A 1 103 ? 42.826 -6.394 -59.001 1.00 52.75 103 GLY A CA 1
ATOM 843 C C . GLY A 1 103 ? 42.637 -6.466 -60.511 1.00 52.75 103 GLY A C 1
ATOM 844 O O . GLY A 1 103 ? 42.143 -7.470 -61.015 1.00 52.75 103 GLY A O 1
ATOM 845 N N . GLN A 1 104 ? 42.963 -5.387 -61.230 1.00 43.25 104 GLN A N 1
ATOM 846 C CA . GLN A 1 104 ? 43.140 -5.453 -62.680 1.00 43.25 104 GLN A CA 1
ATOM 847 C C . GLN 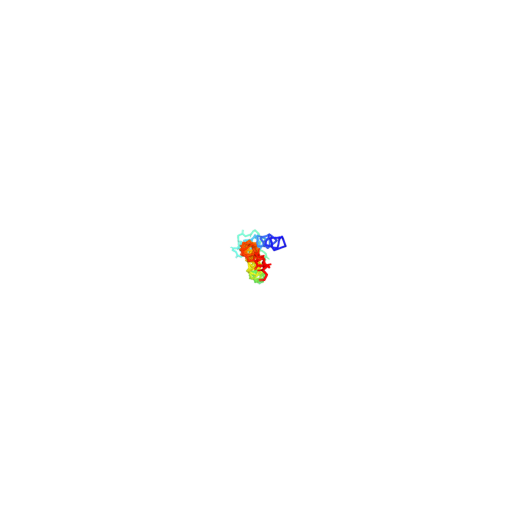A 1 104 ? 44.585 -5.863 -62.982 1.00 43.25 104 GLN A C 1
ATOM 849 O O . GLN A 1 104 ? 45.536 -5.154 -62.665 1.00 43.25 104 GLN A O 1
ATOM 854 N N . THR A 1 105 ? 44.697 -7.035 -63.606 1.00 55.78 105 THR A N 1
ATOM 855 C CA . THR A 1 105 ? 45.720 -7.420 -64.594 1.00 55.78 105 THR A CA 1
ATOM 856 C C . THR A 1 105 ? 46.037 -6.239 -65.524 1.00 55.78 105 THR A C 1
ATOM 858 O O . THR A 1 105 ? 45.147 -5.426 -65.755 1.00 55.78 105 THR A O 1
ATOM 861 N N . VAL A 1 106 ? 47.240 -6.051 -66.071 1.00 41.75 106 VAL A N 1
ATOM 862 C CA . VAL A 1 106 ? 47.888 -6.744 -67.217 1.00 41.75 106 VAL A CA 1
ATOM 863 C C . VAL A 1 106 ? 49.315 -6.129 -67.378 1.00 41.75 106 VAL A C 1
ATOM 865 O O . VAL A 1 106 ? 49.576 -5.112 -66.733 1.00 41.75 106 VAL A O 1
ATOM 868 N N . PRO A 1 107 ? 50.109 -6.490 -68.406 1.00 51.84 107 PRO A N 1
ATOM 869 C CA . PRO A 1 107 ? 50.881 -7.714 -68.652 1.00 51.84 107 PRO A CA 1
ATOM 870 C C . PRO A 1 107 ? 52.319 -7.672 -68.096 1.00 51.84 107 PRO A C 1
ATOM 872 O O . PRO A 1 107 ? 52.881 -6.566 -67.931 1.00 51.84 107 PRO A O 1
#

Solvent-accessible surface area (backbone atoms only — not comparable to full-atom values): 6282 Å² total; per-residue (Å²): 114,68,64,61,54,52,51,54,54,46,52,54,51,49,51,53,51,49,55,51,49,53,52,51,49,36,46,76,70,65,74,40,94,69,90,75,76,55,68,70,57,52,52,48,54,50,50,52,52,53,53,50,52,53,51,50,54,53,50,49,52,53,48,53,51,52,54,51,50,54,52,51,52,52,50,48,54,53,52,52,50,53,50,51,55,51,52,51,55,58,47,57,65,58,60,73,76,74,76,76,90,84,78,77,84,83,137